Protein AF-A0A7X9AGI7-F1 (afdb_monomer_lite)

Structure (mmCIF, N/CA/C/O backbone):
data_AF-A0A7X9AGI7-F1
#
_entry.id   AF-A0A7X9AGI7-F1
#
loop_
_atom_site.group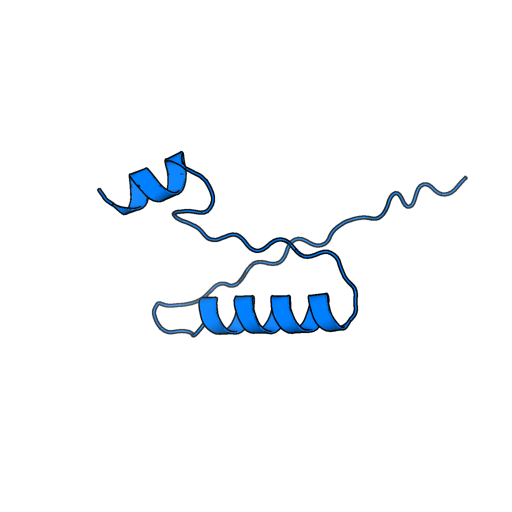_PDB
_atom_site.id
_atom_site.type_symbol
_atom_site.label_atom_id
_atom_site.label_alt_id
_atom_site.label_comp_id
_atom_site.label_asym_id
_atom_site.label_entity_id
_atom_site.label_seq_id
_atom_site.pdbx_PDB_ins_code
_atom_site.Cartn_x
_atom_site.Cartn_y
_atom_site.Cartn_z
_atom_site.occupancy
_atom_site.B_iso_or_equiv
_atom_site.auth_seq_id
_atom_site.auth_comp_id
_atom_site.auth_asym_id
_atom_site.auth_atom_id
_atom_site.pdbx_PDB_model_num
ATOM 1 N N . MET A 1 1 ? -15.168 17.817 23.691 1.00 41.84 1 MET A N 1
ATOM 2 C CA . MET A 1 1 ? -15.531 17.232 22.383 1.00 41.84 1 MET A CA 1
ATOM 3 C C . MET A 1 1 ? -14.227 16.872 21.667 1.00 41.84 1 MET A C 1
ATOM 5 O O . MET A 1 1 ? -13.729 17.681 20.898 1.00 41.84 1 MET A O 1
ATOM 9 N N . ASN A 1 2 ? -13.604 15.733 22.000 1.00 43.91 2 ASN A N 1
ATOM 10 C CA . ASN A 1 2 ? -12.341 15.319 21.370 1.00 43.91 2 ASN A CA 1
ATOM 11 C C . ASN A 1 2 ? -12.645 14.705 20.004 1.00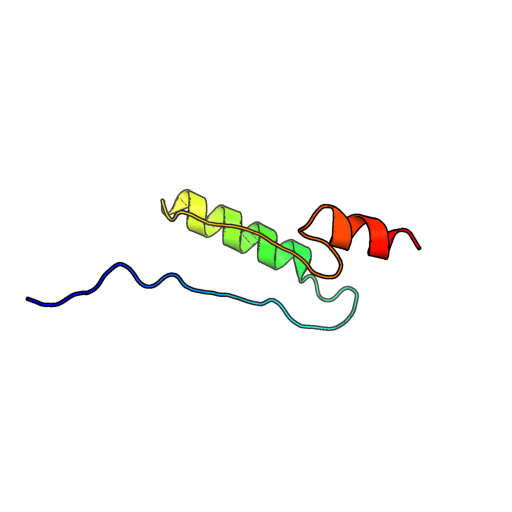 43.91 2 ASN A C 1
ATOM 13 O O . ASN A 1 2 ? -13.203 13.612 19.926 1.00 43.91 2 ASN A O 1
ATOM 17 N N . ARG A 1 3 ? -12.290 15.419 18.936 1.00 53.25 3 ARG A N 1
ATOM 18 C CA . ARG A 1 3 ? -12.307 14.891 17.572 1.00 53.25 3 ARG A CA 1
ATOM 19 C C . ARG A 1 3 ? -11.054 14.034 17.387 1.00 53.25 3 ARG A C 1
ATOM 21 O O . ARG A 1 3 ? -10.045 14.526 16.907 1.00 53.25 3 ARG A O 1
ATOM 28 N N . HIS A 1 4 ? -11.115 12.772 17.791 1.00 54.66 4 HIS A N 1
ATOM 29 C CA . HIS A 1 4 ? -10.298 11.744 17.149 1.00 54.66 4 HIS A CA 1
ATOM 30 C C . HIS A 1 4 ? -11.170 11.126 16.055 1.00 54.66 4 HIS A C 1
ATOM 32 O O . HIS A 1 4 ? -11.713 10.035 16.209 1.00 54.66 4 HIS A O 1
ATOM 38 N N . GLU A 1 5 ? -11.391 11.886 14.980 1.00 58.03 5 GLU A N 1
ATOM 39 C CA . GLU A 1 5 ? -11.744 11.274 13.699 1.00 58.03 5 GLU A CA 1
ATOM 40 C C . GLU A 1 5 ? -10.560 10.368 13.361 1.00 58.03 5 GLU A C 1
ATOM 42 O O . GLU A 1 5 ? -9.431 10.839 13.297 1.00 58.03 5 GLU A O 1
ATOM 47 N N . THR A 1 6 ? -10.797 9.060 13.321 1.00 61.47 6 THR A N 1
ATOM 48 C CA . THR A 1 6 ? -9.783 8.000 13.239 1.00 61.47 6 THR A CA 1
ATOM 49 C C . THR A 1 6 ? -8.666 8.337 12.247 1.00 61.47 6 THR A C 1
ATOM 51 O O . THR A 1 6 ? -8.880 8.262 11.036 1.00 61.47 6 THR A O 1
ATOM 54 N N . GLU A 1 7 ? -7.484 8.706 12.749 1.00 79.62 7 GLU A N 1
ATOM 55 C CA . GLU A 1 7 ? -6.297 8.917 11.917 1.00 79.62 7 GLU A CA 1
ATOM 56 C C . GLU A 1 7 ? -5.862 7.569 11.328 1.00 79.62 7 GLU A C 1
ATOM 58 O O . GLU A 1 7 ? -5.614 6.604 12.052 1.00 79.62 7 GLU A O 1
ATOM 63 N N . GLY A 1 8 ? -5.818 7.478 9.997 1.00 87.62 8 GLY A N 1
ATOM 64 C CA . GLY A 1 8 ? -5.253 6.322 9.304 1.00 87.62 8 GLY A CA 1
ATOM 65 C C . GLY A 1 8 ? -3.725 6.316 9.391 1.00 87.62 8 GLY A C 1
ATOM 66 O O . GLY A 1 8 ? -3.101 7.364 9.543 1.00 87.62 8 GLY A O 1
ATOM 67 N N . LEU A 1 9 ? -3.113 5.138 9.249 1.00 93.62 9 LEU A N 1
ATOM 68 C CA . LEU A 1 9 ? -1.658 4.988 9.195 1.00 93.62 9 LEU A CA 1
ATOM 69 C C . LEU A 1 9 ? -1.196 4.789 7.746 1.00 93.62 9 LEU A C 1
ATOM 71 O O . LEU A 1 9 ? -1.736 3.940 7.037 1.00 93.62 9 LEU A O 1
ATOM 75 N N . PHE A 1 10 ? -0.176 5.539 7.321 1.00 94.44 10 PHE A N 1
ATOM 76 C CA . PHE A 1 10 ? 0.488 5.344 6.031 1.00 94.44 10 PHE A CA 1
ATOM 77 C C . PHE A 1 10 ? 1.862 4.697 6.239 1.00 94.44 10 PHE A C 1
ATOM 79 O O . PHE A 1 10 ? 2.704 5.240 6.951 1.00 94.44 10 PHE A O 1
ATOM 86 N N . ILE A 1 11 ? 2.067 3.518 5.646 1.00 95.44 11 ILE A N 1
ATOM 87 C CA . ILE A 1 11 ? 3.261 2.680 5.819 1.00 95.44 11 ILE A CA 1
ATOM 88 C C . ILE A 1 11 ? 3.928 2.492 4.456 1.00 95.44 11 ILE A C 1
ATOM 90 O O . ILE A 1 11 ? 3.258 2.100 3.499 1.00 95.44 11 ILE A O 1
ATOM 94 N N . THR A 1 12 ? 5.240 2.717 4.375 1.00 95.88 12 THR A N 1
ATOM 95 C CA . THR A 1 12 ? 6.050 2.448 3.178 1.00 95.88 12 THR A CA 1
ATOM 96 C C . THR A 1 12 ? 7.048 1.317 3.433 1.00 95.88 12 THR A C 1
ATOM 98 O O . THR A 1 12 ? 7.512 1.114 4.555 1.00 95.88 12 THR A O 1
ATOM 101 N N . PHE A 1 13 ? 7.371 0.561 2.382 1.00 96.00 13 PHE A N 1
ATOM 102 C CA . PHE A 1 13 ? 8.395 -0.485 2.404 1.00 96.00 13 PHE A CA 1
ATOM 103 C C . PHE A 1 13 ? 9.512 -0.111 1.434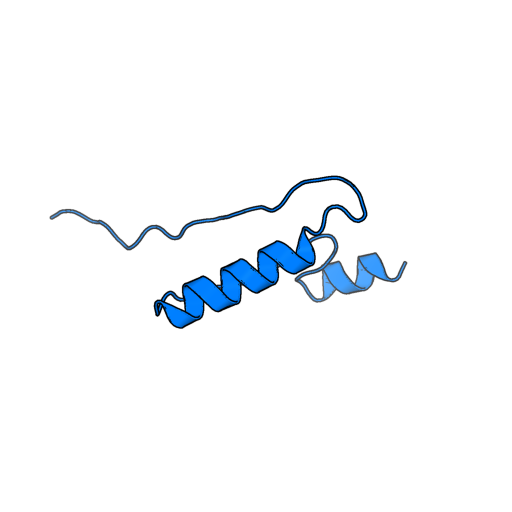 1.00 96.00 13 PHE A C 1
ATOM 105 O O . PHE A 1 13 ? 9.316 -0.163 0.222 1.00 96.00 13 PHE A O 1
ATOM 112 N N . GLU A 1 14 ? 10.687 0.216 1.972 1.00 94.75 14 GLU A N 1
ATOM 113 C CA . GLU A 1 14 ? 11.859 0.658 1.209 1.00 94.75 14 GLU A CA 1
ATOM 114 C C . GLU A 1 14 ? 12.997 -0.367 1.250 1.00 94.75 14 GLU A C 1
ATOM 116 O O . GLU A 1 14 ? 13.105 -1.173 2.175 1.00 94.75 14 GLU A O 1
ATOM 121 N N . GLY A 1 15 ? 13.860 -0.348 0.232 1.00 94.88 15 GLY A N 1
ATOM 122 C CA . GLY A 1 15 ? 15.009 -1.252 0.137 1.00 94.88 15 GLY A CA 1
ATOM 123 C C . GLY A 1 15 ? 15.428 -1.585 -1.294 1.00 94.88 15 GLY A C 1
ATOM 124 O O . GLY A 1 15 ? 14.733 -1.268 -2.261 1.00 94.88 15 GLY A O 1
ATOM 125 N N . LEU A 1 16 ? 16.560 -2.280 -1.427 1.00 95.1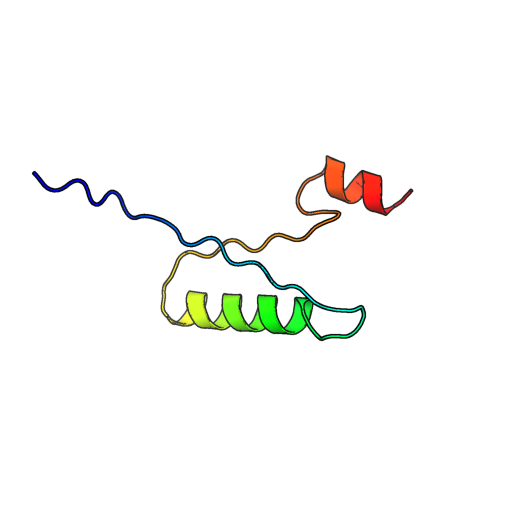9 16 LEU A N 1
ATOM 126 C CA . LEU A 1 16 ? 17.133 -2.677 -2.719 1.00 95.19 16 LEU A CA 1
ATOM 127 C C . LEU A 1 16 ? 16.231 -3.648 -3.503 1.00 95.19 16 LEU A C 1
ATOM 129 O O . LEU A 1 16 ? 15.273 -4.228 -2.973 1.00 95.19 16 LEU A O 1
ATOM 133 N N . GLU A 1 17 ? 16.521 -3.831 -4.790 1.00 91.44 17 GLU A N 1
ATOM 134 C CA . GLU A 1 17 ? 15.890 -4.874 -5.602 1.00 91.44 17 GLU A CA 1
ATOM 135 C C . GLU A 1 17 ? 16.134 -6.258 -4.978 1.00 91.44 17 GLU A C 1
ATOM 137 O O . GLU A 1 17 ? 17.203 -6.533 -4.438 1.00 91.44 17 GLU A O 1
ATOM 142 N N . GLY A 1 18 ? 15.104 -7.105 -4.955 1.00 92.81 18 GLY A N 1
ATOM 143 C CA . GLY A 1 18 ? 15.176 -8.411 -4.293 1.00 92.81 18 GLY A CA 1
ATOM 144 C C . GLY A 1 18 ? 15.119 -8.388 -2.757 1.00 92.81 18 GLY A C 1
ATOM 145 O O . GLY A 1 18 ? 15.056 -9.453 -2.156 1.00 92.81 18 GLY A O 1
ATOM 146 N N . ALA A 1 19 ? 15.041 -7.224 -2.094 1.00 96.44 19 ALA A N 1
ATOM 147 C CA . ALA A 1 19 ? 14.985 -7.131 -0.623 1.00 96.44 19 ALA A CA 1
ATOM 148 C C . ALA A 1 19 ? 13.678 -7.657 0.023 1.00 96.44 19 ALA A C 1
ATOM 150 O O . ALA A 1 19 ? 13.501 -7.556 1.233 1.00 96.44 19 ALA A O 1
ATOM 151 N N . GLY A 1 20 ? 12.736 -8.187 -0.764 1.00 96.56 20 GLY A N 1
ATOM 152 C CA . GLY A 1 20 ? 11.490 -8.771 -0.250 1.00 96.56 20 GLY A CA 1
ATOM 153 C C . GLY A 1 20 ? 10.388 -7.767 0.112 1.00 96.56 20 GLY A C 1
ATOM 154 O O . GLY A 1 20 ? 9.430 -8.145 0.779 1.00 96.56 20 GLY A O 1
ATOM 155 N N . LYS A 1 21 ? 10.482 -6.508 -0.341 1.00 96.31 21 LYS A N 1
ATOM 156 C CA . LYS A 1 21 ? 9.502 -5.437 -0.056 1.00 96.31 21 LYS A CA 1
ATOM 157 C C . LYS A 1 21 ? 8.055 -5.856 -0.337 1.00 96.31 21 LYS A C 1
ATOM 159 O O . LYS A 1 21 ? 7.204 -5.735 0.535 1.00 96.31 21 LYS A O 1
ATOM 164 N N . SER A 1 22 ? 7.790 -6.397 -1.531 1.00 94.00 22 SER A N 1
ATOM 165 C CA . SER A 1 22 ? 6.447 -6.843 -1.931 1.00 94.00 22 SER A CA 1
ATOM 166 C C . SER A 1 22 ? 5.939 -7.984 -1.051 1.00 94.00 22 SER A C 1
ATOM 168 O O . SER A 1 22 ? 4.808 -7.935 -0.582 1.00 94.00 22 SER A O 1
ATOM 170 N N . THR A 1 23 ? 6.798 -8.963 -0.742 1.00 97.19 23 THR A N 1
ATOM 171 C CA . THR A 1 23 ? 6.461 -10.067 0.166 1.00 97.19 23 THR A CA 1
ATOM 172 C C . THR A 1 23 ? 6.070 -9.549 1.548 1.00 97.19 23 THR A C 1
ATOM 174 O O . THR A 1 23 ? 5.039 -9.947 2.084 1.00 97.19 23 THR A O 1
ATOM 177 N N . GLN A 1 24 ? 6.859 -8.636 2.118 1.00 98.19 24 GLN A N 1
ATOM 178 C CA . GLN A 1 24 ? 6.589 -8.080 3.445 1.00 98.19 24 GLN A CA 1
ATOM 179 C C . GLN A 1 24 ? 5.326 -7.211 3.465 1.00 98.19 24 GLN A C 1
ATOM 181 O O . GLN A 1 24 ? 4.525 -7.323 4.393 1.00 98.19 24 GLN A O 1
ATOM 186 N N . ALA A 1 25 ? 5.097 -6.413 2.420 1.00 97.31 25 ALA A N 1
ATOM 187 C CA . ALA A 1 25 ? 3.883 -5.615 2.290 1.00 97.31 25 ALA A CA 1
ATOM 188 C C . ALA A 1 25 ? 2.623 -6.499 2.259 1.00 97.31 25 ALA A C 1
ATOM 190 O O . ALA A 1 25 ? 1.677 -6.256 3.007 1.00 97.31 25 ALA A O 1
ATOM 191 N N . GLU A 1 26 ? 2.628 -7.580 1.474 1.00 97.56 26 GLU A N 1
ATOM 192 C CA . GLU A 1 26 ? 1.513 -8.536 1.430 1.00 97.56 26 GLU A CA 1
ATOM 193 C C . GLU A 1 26 ? 1.311 -9.294 2.748 1.00 97.56 26 GLU A C 1
ATOM 195 O O . GLU A 1 26 ? 0.175 -9.598 3.123 1.00 97.56 26 GLU A O 1
ATOM 200 N N . MET A 1 27 ? 2.396 -9.636 3.449 1.00 98.38 27 MET A N 1
ATOM 201 C CA . MET A 1 27 ? 2.316 -10.287 4.759 1.00 98.38 27 MET A CA 1
ATOM 202 C C . MET A 1 27 ? 1.698 -9.359 5.806 1.00 98.38 27 MET A C 1
ATOM 204 O O . MET A 1 27 ? 0.857 -9.807 6.589 1.00 98.38 27 MET A O 1
ATOM 208 N N . LEU A 1 28 ? 2.071 -8.075 5.797 1.00 98.12 28 LEU A N 1
ATOM 209 C CA . LEU A 1 28 ? 1.507 -7.082 6.706 1.00 98.12 28 LEU A CA 1
ATOM 210 C C . LEU A 1 28 ? 0.018 -6.856 6.433 1.00 98.12 28 LEU A C 1
ATOM 212 O O . LEU A 1 28 ? -0.768 -6.864 7.376 1.00 98.12 28 LEU A O 1
ATOM 216 N N . VAL A 1 29 ? -0.380 -6.727 5.163 1.00 97.94 29 VAL A N 1
ATOM 217 C CA . VAL A 1 29 ? -1.795 -6.595 4.773 1.00 97.94 29 VAL A CA 1
ATOM 218 C C . VAL A 1 29 ? -2.607 -7.764 5.322 1.00 97.94 29 VAL A C 1
ATOM 220 O O . VAL A 1 29 ? -3.543 -7.549 6.087 1.00 97.94 29 VAL A O 1
ATOM 223 N N . ARG A 1 30 ? -2.177 -9.003 5.051 1.00 98.44 30 ARG A N 1
ATOM 224 C CA . ARG A 1 30 ? -2.857 -10.209 5.553 1.00 98.44 30 ARG A CA 1
ATOM 225 C C . ARG A 1 30 ? -2.893 -10.290 7.074 1.00 98.44 30 ARG A C 1
ATOM 227 O O . ARG A 1 30 ? -3.776 -10.935 7.631 1.00 98.44 30 ARG A O 1
ATOM 234 N N . HIS A 1 31 ? -1.895 -9.748 7.765 1.00 98.38 31 HIS A N 1
ATOM 235 C CA . HIS A 1 31 ? -1.908 -9.699 9.221 1.00 98.38 31 HIS A CA 1
ATOM 236 C C . HIS A 1 31 ? -2.934 -8.696 9.737 1.00 98.38 31 HIS A C 1
ATOM 238 O O . HIS A 1 31 ? -3.779 -9.079 10.537 1.00 98.38 31 HIS A O 1
ATOM 244 N N . LEU A 1 32 ? -2.909 -7.465 9.236 1.00 97.38 32 LEU A N 1
ATOM 245 C CA . LEU A 1 32 ? -3.812 -6.400 9.665 1.00 97.38 32 LEU A CA 1
ATOM 246 C C . LEU A 1 32 ? -5.277 -6.698 9.315 1.00 97.38 32 LEU A C 1
ATOM 248 O O . LEU A 1 32 ? -6.158 -6.457 10.136 1.00 97.38 32 LEU A O 1
ATOM 252 N N . GLU A 1 33 ? -5.540 -7.294 8.151 1.00 97.31 33 GLU A N 1
ATOM 253 C CA . GLU A 1 33 ? -6.883 -7.758 7.779 1.00 97.31 33 GLU A CA 1
ATOM 254 C C . GLU A 1 33 ? -7.395 -8.849 8.734 1.00 97.31 33 GLU A C 1
ATOM 256 O O . GLU A 1 33 ? -8.563 -8.824 9.120 1.00 97.31 33 GLU A O 1
ATOM 261 N N . ARG A 1 34 ? -6.529 -9.779 9.173 1.00 98.19 34 ARG A N 1
ATOM 262 C CA . ARG A 1 34 ? -6.888 -10.805 10.175 1.00 98.19 34 ARG A CA 1
ATOM 263 C C . ARG A 1 34 ? -7.201 -10.214 11.547 1.00 98.19 34 ARG A C 1
ATOM 265 O O . ARG A 1 34 ? -8.042 -10.762 12.249 1.00 98.19 34 ARG A O 1
ATOM 272 N N . GLU A 1 35 ? -6.558 -9.109 11.904 1.00 97.69 35 GLU A N 1
ATOM 273 C CA . GLU A 1 35 ? -6.844 -8.357 13.131 1.00 97.69 35 GLU A CA 1
ATOM 274 C C . GLU A 1 35 ? -8.078 -7.435 12.991 1.00 97.69 35 GLU A C 1
ATOM 276 O O . GLU A 1 35 ? -8.471 -6.772 13.947 1.00 97.69 35 GLU A O 1
ATOM 281 N N . GLY A 1 36 ? -8.720 -7.396 11.816 1.00 96.62 36 GLY A N 1
ATOM 282 C CA . GLY A 1 36 ? -9.948 -6.634 11.573 1.00 96.62 36 GLY A CA 1
ATOM 283 C C . GLY A 1 36 ? -9.736 -5.174 11.162 1.00 96.62 36 GLY A C 1
ATOM 284 O O . GLY A 1 36 ? -10.695 -4.399 11.165 1.00 96.62 36 GLY A O 1
ATOM 285 N N . TYR A 1 37 ? -8.514 -4.779 10.792 1.00 95.62 37 TYR A N 1
ATOM 286 C CA . TYR A 1 37 ? -8.244 -3.427 10.303 1.00 95.62 37 TYR A CA 1
ATOM 287 C C . TYR A 1 37 ? -8.599 -3.281 8.814 1.00 95.62 37 TYR A C 1
ATOM 289 O O . TYR A 1 37 ? -8.295 -4.170 8.016 1.00 95.62 37 TYR A O 1
ATOM 297 N N . PRO A 1 38 ? -9.182 -2.144 8.392 1.00 94.00 38 PRO A N 1
ATOM 298 C CA . PRO A 1 38 ? -9.299 -1.810 6.979 1.00 94.00 38 PRO A CA 1
ATOM 299 C C . PRO A 1 38 ? -7.922 -1.433 6.417 1.00 94.00 38 PRO A C 1
ATOM 301 O O . PRO A 1 38 ? -7.290 -0.487 6.887 1.00 94.00 38 PRO A O 1
ATOM 304 N N . VAL A 1 39 ? -7.466 -2.145 5.386 1.00 95.94 39 VAL A N 1
ATOM 305 C CA . VAL A 1 39 ? -6.142 -1.940 4.778 1.00 95.94 39 VAL A CA 1
ATOM 306 C C . VAL A 1 39 ? -6.282 -1.630 3.290 1.00 95.94 39 VAL A C 1
ATOM 308 O O . VAL A 1 39 ? -7.138 -2.182 2.602 1.00 95.94 39 VAL A O 1
ATOM 311 N N . ARG A 1 40 ? -5.427 -0.742 2.774 1.00 94.50 40 ARG A N 1
ATOM 312 C CA . ARG A 1 40 ? -5.250 -0.520 1.333 1.00 94.50 40 ARG A CA 1
ATOM 313 C C . ARG A 1 40 ? -3.781 -0.692 0.978 1.00 94.50 40 ARG A C 1
ATOM 315 O O . ARG A 1 40 ? -2.938 0.027 1.504 1.00 94.50 40 ARG A O 1
ATOM 322 N N . LEU A 1 41 ? -3.495 -1.628 0.079 1.00 94.50 41 LEU A N 1
ATOM 323 C CA . LEU A 1 41 ? -2.159 -1.830 -0.473 1.00 94.50 41 LEU A CA 1
ATOM 324 C C . LEU A 1 41 ? -2.017 -1.060 -1.790 1.00 94.50 41 LEU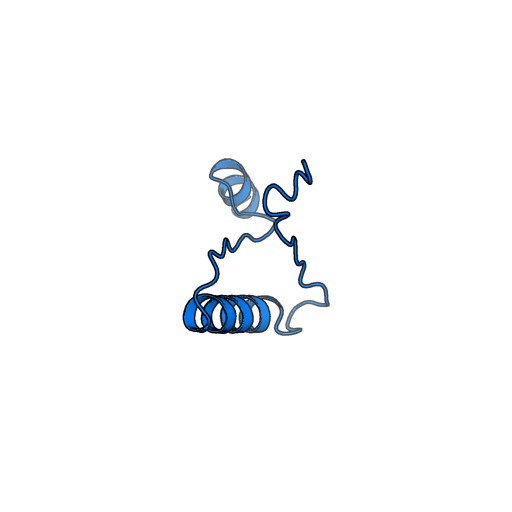 A C 1
ATOM 326 O O . LEU A 1 41 ? -2.890 -1.135 -2.651 1.00 94.50 41 LEU A O 1
ATOM 330 N N . THR A 1 42 ? -0.903 -0.352 -1.951 1.00 92.31 42 THR A N 1
ATOM 331 C CA . THR A 1 42 ? -0.499 0.296 -3.205 1.00 92.31 42 THR A CA 1
ATOM 332 C C . THR A 1 42 ? 0.997 0.076 -3.447 1.00 92.31 42 THR A C 1
ATOM 334 O O . THR A 1 42 ? 1.717 -0.343 -2.538 1.00 92.31 42 THR A O 1
ATOM 337 N N . ARG A 1 43 ? 1.462 0.323 -4.674 1.00 87.62 43 ARG A N 1
ATOM 338 C CA . ARG A 1 43 ? 2.868 0.210 -5.092 1.00 87.62 43 ARG A CA 1
ATOM 339 C C . ARG A 1 43 ? 3.216 1.311 -6.091 1.00 87.62 43 ARG A C 1
ATOM 341 O O . ARG A 1 43 ? 2.341 1.742 -6.836 1.00 87.62 43 ARG A O 1
ATOM 348 N N . GLU A 1 44 ? 4.492 1.668 -6.175 1.00 83.88 44 GLU A N 1
ATOM 349 C CA . GLU A 1 44 ? 5.031 2.575 -7.193 1.00 83.88 44 GLU A CA 1
ATOM 350 C C . GLU A 1 44 ? 6.300 1.979 -7.844 1.00 83.88 44 GLU A C 1
ATOM 352 O O . GLU A 1 44 ? 7.051 1.277 -7.159 1.00 83.88 44 GLU A O 1
ATOM 357 N N . PRO A 1 45 ? 6.556 2.227 -9.148 1.00 78.94 45 PRO A N 1
ATOM 358 C CA . PRO A 1 45 ? 5.617 2.801 -10.118 1.00 78.94 45 PRO A CA 1
ATOM 359 C C . PRO A 1 45 ? 4.433 1.846 -10.361 1.00 78.94 45 PRO A C 1
ATOM 361 O O . PRO A 1 45 ? 4.613 0.629 -10.441 1.00 78.94 45 PRO A O 1
ATOM 364 N N . GLY A 1 46 ? 3.216 2.389 -10.423 1.00 72.75 46 GLY A N 1
ATOM 365 C CA . GLY A 1 46 ? 1.980 1.601 -10.483 1.00 72.75 46 GLY A CA 1
ATOM 366 C C . GLY A 1 46 ? 0.888 2.149 -9.566 1.00 72.75 46 GLY A C 1
ATOM 367 O O . GLY A 1 46 ? 0.911 3.319 -9.189 1.00 72.75 46 GLY A O 1
ATOM 368 N N . GLY A 1 47 ? -0.111 1.325 -9.248 1.00 67.56 47 GLY A N 1
ATOM 369 C CA . GLY A 1 47 ? -1.137 1.657 -8.242 1.00 67.56 47 GLY A CA 1
ATOM 370 C C . GLY A 1 47 ? -2.273 2.574 -8.721 1.00 67.56 47 GLY A C 1
ATOM 371 O O . GLY A 1 47 ? -3.270 2.746 -8.023 1.00 67.56 47 GLY A O 1
ATOM 372 N N . THR A 1 48 ? -2.178 3.107 -9.940 1.00 72.69 48 THR A N 1
ATOM 373 C CA . THR A 1 48 ? -3.268 3.768 -10.679 1.00 72.69 48 THR A CA 1
ATOM 374 C C . THR A 1 48 ? -3.232 3.314 -12.139 1.00 72.69 48 THR A C 1
ATOM 376 O O . THR A 1 48 ? -2.184 2.884 -12.613 1.00 72.69 48 THR A O 1
ATOM 379 N N . ALA A 1 49 ? -4.337 3.437 -12.886 1.00 73.88 49 ALA A N 1
ATOM 380 C CA . ALA A 1 49 ? -4.366 3.051 -14.306 1.00 73.88 49 ALA A CA 1
ATOM 381 C C . ALA A 1 49 ? -3.278 3.763 -15.138 1.00 73.88 49 ALA A C 1
ATOM 383 O O . ALA A 1 49 ? -2.655 3.157 -16.003 1.00 73.88 49 ALA A O 1
ATOM 384 N N . VAL A 1 50 ? -3.008 5.035 -14.825 1.00 76.81 50 VAL A N 1
ATOM 385 C CA . VAL A 1 50 ? -1.932 5.819 -15.450 1.00 76.81 50 VAL A CA 1
ATOM 386 C C . VAL A 1 50 ? -0.553 5.327 -15.001 1.00 76.81 50 VAL 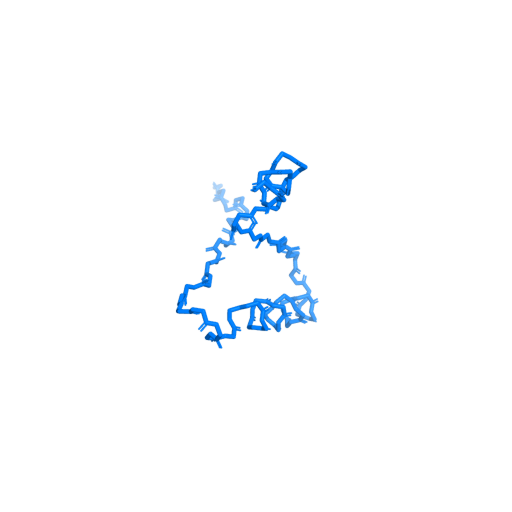A C 1
ATOM 388 O O . VAL A 1 50 ? 0.339 5.174 -15.829 1.00 76.81 50 VAL A O 1
ATOM 391 N N . GLY A 1 51 ? -0.375 5.049 -13.706 1.00 72.81 51 GLY A N 1
ATOM 392 C CA . GLY A 1 51 ? 0.888 4.547 -13.160 1.00 72.81 51 GLY A CA 1
ATOM 393 C C . GLY A 1 51 ? 1.282 3.171 -13.702 1.00 72.81 51 GLY A C 1
ATOM 394 O O . GLY A 1 51 ? 2.464 2.930 -13.931 1.00 72.81 51 GLY A O 1
ATOM 395 N N . GLU A 1 52 ? 0.312 2.286 -13.950 1.00 77.31 52 GLU A N 1
ATOM 396 C CA . GLU A 1 52 ? 0.569 0.988 -14.590 1.00 77.31 52 GLU A CA 1
ATOM 397 C C . GLU A 1 52 ? 0.970 1.162 -16.066 1.00 77.31 52 GLU A C 1
ATOM 399 O O . GLU A 1 52 ? 1.920 0.522 -16.503 1.00 77.31 52 GLU A O 1
ATOM 404 N N . ALA A 1 53 ? 0.349 2.090 -16.807 1.00 73.12 53 ALA A N 1
ATOM 405 C CA . ALA A 1 53 ? 0.715 2.370 -18.201 1.00 73.12 53 ALA A CA 1
ATOM 406 C C . ALA A 1 53 ? 2.143 2.933 -18.354 1.00 73.12 53 ALA A C 1
ATOM 408 O O . ALA A 1 53 ? 2.839 2.591 -19.304 1.00 73.12 53 ALA A O 1
ATOM 409 N N . ILE A 1 54 ? 2.610 3.761 -17.410 1.00 75.94 54 ILE A N 1
ATOM 410 C CA . ILE A 1 54 ? 3.997 4.269 -17.399 1.00 75.94 54 ILE A CA 1
ATOM 411 C C . ILE A 1 54 ? 5.011 3.136 -17.180 1.00 75.94 54 ILE A C 1
ATOM 413 O O . ILE A 1 54 ? 6.135 3.228 -17.654 1.00 75.94 54 ILE A O 1
ATOM 417 N N . ARG A 1 55 ? 4.631 2.063 -16.477 1.00 73.44 55 ARG A N 1
ATOM 418 C CA . ARG A 1 55 ? 5.520 0.931 -16.174 1.00 73.44 55 ARG A CA 1
ATOM 419 C C . ARG A 1 55 ? 5.822 0.055 -17.393 1.00 73.44 55 ARG A C 1
ATOM 421 O O . ARG A 1 55 ? 6.817 -0.662 -17.386 1.00 73.44 55 ARG A O 1
ATOM 428 N N . GLU A 1 56 ? 4.921 0.030 -18.370 1.00 72.88 56 GLU A N 1
ATOM 429 C CA . GLU A 1 56 ? 5.043 -0.811 -19.567 1.00 72.88 56 GLU A CA 1
ATOM 430 C C . GLU A 1 56 ? 5.880 -0.163 -20.684 1.00 72.88 56 GLU A C 1
ATOM 432 O O . GLU A 1 56 ? 6.218 -0.848 -21.651 1.00 72.88 56 GLU A O 1
ATOM 437 N N . LEU A 1 57 ? 6.213 1.128 -20.547 1.00 62.38 57 LEU A N 1
ATOM 438 C CA . LEU A 1 57 ? 7.104 1.885 -21.435 1.00 62.38 57 LEU A CA 1
ATOM 439 C C . LEU A 1 57 ? 8.577 1.701 -21.046 1.00 62.38 57 LEU A C 1
ATOM 441 O O . LEU A 1 57 ? 9.407 1.643 -21.982 1.00 62.38 57 LEU A O 1
#

Secondary structure (DSSP, 8-state):
------PPP------STTS-HHHHHHHHHHHHHHTT-------SS-SSHHHHHHHT-

pLDDT: mean 85.36, std 15.14, range [41.84, 98.44]

Foldseek 3Di:
DDPPPPDDDDDAFDDDPPPCSVVVQVVVVVVCVVVVDDDDDADPCPRDPVSVVVVVD

Radius of gyration: 14.87 Å; chains: 1; bounding box: 33×28×44 Å

Sequence (57 aa):
MNRHETEGLFITFEGLEGAGKSTQAEMLVRHLEREGYPVRLTREPGGTAVGEAIREL